Protein AF-A0A1Y1XKF4-F1 (afdb_monomer)

Structure (mmCIF, N/CA/C/O backbone):
data_AF-A0A1Y1XKF4-F1
#
_entry.id   AF-A0A1Y1XKF4-F1
#
loop_
_atom_site.group_PDB
_atom_site.id
_atom_site.type_symbol
_atom_site.label_atom_id
_atom_site.label_alt_id
_atom_site.label_comp_id
_atom_site.label_asym_id
_atom_site.label_entity_id
_atom_site.label_seq_id
_atom_site.pdbx_PDB_ins_code
_atom_site.Cartn_x
_atom_site.Cartn_y
_atom_site.Cartn_z
_atom_site.occupancy
_atom_site.B_iso_or_equiv
_atom_site.auth_seq_id
_atom_site.auth_comp_id
_atom_site.auth_asym_id
_atom_site.auth_atom_id
_atom_site.pdbx_PDB_model_num
ATOM 1 N N . MET A 1 1 ? 59.433 3.916 -11.841 1.00 37.12 1 MET A N 1
ATOM 2 C CA . MET A 1 1 ? 58.791 4.019 -10.511 1.00 37.12 1 MET A CA 1
ATOM 3 C C . MET A 1 1 ? 57.292 4.082 -10.737 1.00 37.12 1 MET A C 1
ATOM 5 O O . MET A 1 1 ? 56.865 4.696 -11.704 1.00 37.12 1 MET A O 1
ATOM 9 N N . SER A 1 2 ? 56.572 3.288 -9.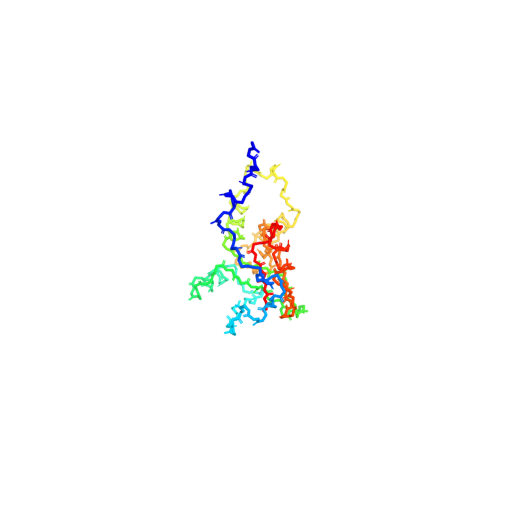957 1.00 41.19 2 SER A N 1
ATOM 10 C CA . SER A 1 2 ? 55.291 2.629 -10.237 1.00 41.19 2 SER A CA 1
ATOM 11 C C . SER A 1 2 ? 54.099 3.552 -10.503 1.00 41.19 2 SER A C 1
ATOM 13 O O . SER A 1 2 ? 53.809 4.430 -9.694 1.00 41.19 2 SER A O 1
ATOM 15 N N . GLN A 1 3 ? 53.357 3.264 -11.581 1.00 41.44 3 GLN A N 1
ATOM 16 C CA . GLN A 1 3 ? 51.926 3.566 -11.663 1.00 41.44 3 GLN A CA 1
ATOM 17 C C . GLN A 1 3 ? 51.216 2.702 -10.619 1.00 41.44 3 GLN A C 1
ATOM 19 O O . GLN A 1 3 ? 51.325 1.478 -10.647 1.00 41.44 3 GLN A O 1
ATOM 24 N N . THR A 1 4 ? 50.559 3.344 -9.661 1.00 43.12 4 THR A N 1
ATOM 25 C CA . THR A 1 4 ? 49.783 2.659 -8.630 1.00 43.12 4 THR A CA 1
ATOM 26 C C . THR A 1 4 ? 48.463 2.210 -9.241 1.00 43.12 4 THR A C 1
ATOM 28 O O . THR A 1 4 ? 47.635 3.030 -9.637 1.00 43.12 4 THR A O 1
ATOM 31 N N . ASP A 1 5 ? 48.314 0.897 -9.341 1.00 47.91 5 ASP A N 1
ATOM 32 C CA . ASP A 1 5 ? 47.156 0.188 -9.862 1.00 47.91 5 ASP A CA 1
ATOM 33 C C . ASP A 1 5 ? 45.953 0.394 -8.920 1.00 47.91 5 ASP A C 1
ATOM 35 O O . ASP A 1 5 ? 45.806 -0.270 -7.894 1.00 47.91 5 ASP A O 1
ATOM 39 N N . TYR A 1 6 ? 45.110 1.384 -9.226 1.00 47.12 6 TYR A N 1
ATOM 40 C CA . TYR A 1 6 ? 43.896 1.702 -8.457 1.00 47.12 6 TYR A CA 1
ATOM 41 C C . TYR A 1 6 ? 42.735 0.722 -8.720 1.00 47.12 6 TYR A C 1
ATOM 43 O O . TYR A 1 6 ? 41.648 0.885 -8.165 1.00 47.12 6 TYR A O 1
ATOM 51 N N . SER A 1 7 ? 42.945 -0.297 -9.557 1.00 49.56 7 SER A N 1
ATOM 52 C CA . SER A 1 7 ? 41.908 -1.227 -10.016 1.00 49.56 7 SER A CA 1
ATOM 53 C C . SER A 1 7 ? 41.543 -2.315 -8.992 1.00 49.56 7 SER A C 1
ATOM 55 O O . SER A 1 7 ? 40.453 -2.879 -9.049 1.00 49.56 7 SER A O 1
ATOM 57 N N . ALA A 1 8 ? 42.401 -2.579 -8.003 1.00 47.28 8 ALA A N 1
ATOM 58 C CA . ALA A 1 8 ? 42.308 -3.797 -7.195 1.00 47.28 8 ALA A CA 1
ATOM 59 C C . ALA A 1 8 ? 41.293 -3.769 -6.030 1.00 47.28 8 ALA A C 1
ATOM 61 O O . ALA A 1 8 ? 41.040 -4.810 -5.429 1.00 47.28 8 ALA A O 1
ATOM 62 N N . HIS A 1 9 ? 40.693 -2.622 -5.677 1.00 44.47 9 HIS A N 1
ATOM 63 C CA . HIS A 1 9 ? 39.907 -2.514 -4.430 1.00 44.47 9 HIS A CA 1
ATOM 64 C C . HIS A 1 9 ? 38.373 -2.548 -4.600 1.00 44.47 9 HIS A C 1
ATOM 66 O O . HIS A 1 9 ? 37.641 -2.377 -3.623 1.00 44.47 9 HIS A O 1
ATOM 72 N N . ARG A 1 10 ? 37.861 -2.781 -5.817 1.00 51.38 10 ARG A N 1
ATOM 73 C CA . ARG A 1 10 ? 36.411 -2.866 -6.106 1.00 51.38 10 ARG A CA 1
ATOM 74 C C . ARG A 1 10 ? 36.001 -4.142 -6.850 1.00 51.38 10 ARG A C 1
ATOM 76 O O . ARG A 1 10 ? 34.998 -4.141 -7.553 1.00 51.38 10 ARG A O 1
ATOM 83 N N . ALA A 1 11 ? 36.722 -5.243 -6.648 1.00 47.09 11 ALA A N 1
ATOM 84 C CA . ALA A 1 11 ? 36.493 -6.539 -7.306 1.00 47.09 11 ALA A CA 1
ATOM 85 C C . ALA A 1 11 ? 35.186 -7.278 -6.897 1.00 47.09 11 ALA A C 1
ATOM 87 O O . ALA A 1 11 ? 35.123 -8.502 -6.946 1.00 47.09 11 ALA A O 1
ATOM 88 N N . GLY A 1 12 ? 34.144 -6.555 -6.473 1.00 54.94 12 GLY A N 1
ATOM 89 C CA . GLY A 1 12 ? 32.817 -7.094 -6.141 1.00 54.94 12 GLY A CA 1
ATOM 90 C C . GLY A 1 12 ? 31.656 -6.432 -6.895 1.00 54.94 12 GLY A C 1
ATOM 91 O O . GLY A 1 12 ? 30.531 -6.912 -6.814 1.00 54.94 12 GLY A O 1
ATOM 92 N N . LEU A 1 13 ? 31.914 -5.350 -7.638 1.00 53.25 13 LEU A N 1
ATOM 93 C CA . LEU A 1 13 ? 30.962 -4.714 -8.551 1.00 53.25 13 LEU A CA 1
ATOM 94 C C . LEU A 1 13 ? 31.512 -4.961 -9.958 1.00 53.25 13 LEU A C 1
ATOM 96 O O . LEU A 1 13 ? 32.658 -4.613 -10.221 1.00 53.25 13 LEU A O 1
ATOM 100 N N . SER A 1 14 ? 30.757 -5.663 -10.803 1.00 55.75 14 SER A N 1
ATOM 101 C CA . SER A 1 14 ? 31.262 -6.306 -12.026 1.00 55.75 14 SER A CA 1
ATOM 102 C C . SER A 1 14 ? 32.159 -5.422 -12.904 1.00 55.75 14 SER A C 1
ATOM 104 O O . SER A 1 14 ? 31.845 -4.261 -13.142 1.00 55.75 14 SER A O 1
ATOM 106 N N . GLU A 1 15 ? 33.192 -6.021 -13.507 1.00 56.06 15 GLU A N 1
ATOM 107 C CA . GLU A 1 15 ? 34.013 -5.412 -14.576 1.00 56.06 15 GLU A CA 1
ATOM 108 C C . GLU A 1 15 ? 33.225 -5.178 -15.881 1.00 56.06 15 GLU A C 1
ATOM 110 O O . GLU A 1 15 ? 33.680 -4.487 -16.791 1.00 56.06 15 GLU A O 1
ATOM 115 N N . VAL A 1 16 ? 32.023 -5.755 -15.979 1.00 57.84 16 VAL A N 1
ATOM 116 C CA . VAL A 1 16 ? 31.131 -5.626 -17.129 1.00 57.84 16 VAL A CA 1
ATOM 117 C C . VAL A 1 16 ? 30.295 -4.359 -16.976 1.00 57.84 16 VAL A C 1
ATOM 119 O O . VAL A 1 16 ? 29.455 -4.259 -16.081 1.00 57.84 16 VAL A O 1
ATOM 122 N N . GLN A 1 17 ? 30.497 -3.401 -17.880 1.00 57.97 17 GLN A N 1
ATOM 123 C CA . GLN A 1 17 ? 29.674 -2.200 -18.018 1.00 57.97 17 GLN A CA 1
ATOM 124 C C . GLN A 1 17 ? 28.313 -2.569 -18.637 1.00 57.97 17 GLN A C 1
ATOM 126 O O . GLN A 1 17 ? 28.031 -2.257 -19.788 1.00 57.97 17 GLN A O 1
ATOM 131 N N . ASN A 1 18 ? 27.479 -3.294 -17.892 1.00 61.47 18 ASN A N 1
ATOM 132 C CA . ASN A 1 18 ? 26.078 -3.483 -18.254 1.00 61.47 18 ASN A CA 1
ATOM 133 C C . ASN A 1 18 ? 25.279 -2.273 -17.771 1.00 61.47 18 ASN A C 1
ATOM 135 O O . ASN A 1 18 ? 25.4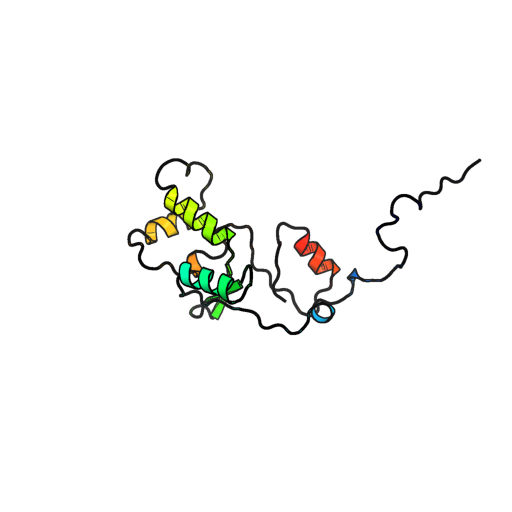04 -1.870 -16.616 1.00 61.47 18 ASN A O 1
ATOM 139 N N . ASP A 1 19 ? 24.432 -1.720 -18.637 1.00 76.44 19 ASP A N 1
ATOM 140 C CA . ASP A 1 19 ? 23.534 -0.606 -18.313 1.00 76.44 19 ASP A CA 1
ATOM 141 C C . ASP A 1 19 ? 22.306 -1.099 -17.525 1.00 76.44 19 ASP A C 1
ATOM 143 O O . ASP A 1 19 ? 21.151 -0.969 -17.929 1.00 76.44 19 ASP A O 1
ATOM 147 N N . TRP A 1 20 ? 22.571 -1.766 -16.399 1.00 83.75 20 TRP A N 1
ATOM 148 C CA . TRP A 1 20 ? 21.552 -2.364 -15.537 1.00 83.75 20 TRP A CA 1
ATOM 149 C C . TRP A 1 20 ? 20.568 -1.317 -15.005 1.00 83.75 20 TRP A C 1
ATOM 151 O O . TRP A 1 20 ? 19.407 -1.635 -14.766 1.00 83.75 20 TRP A O 1
ATOM 161 N N . GLY A 1 21 ? 21.008 -0.061 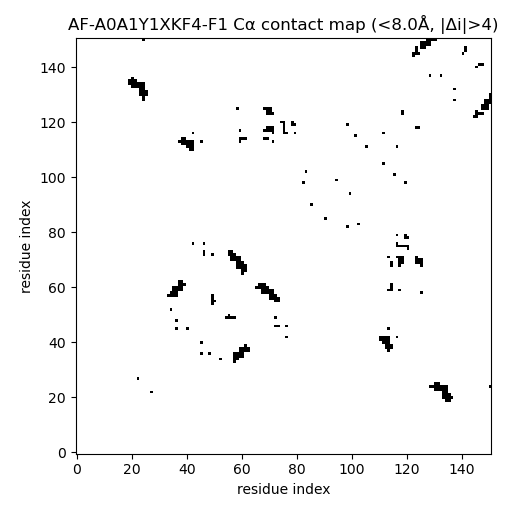-14.867 1.00 84.81 21 GLY A N 1
ATOM 162 C CA . GLY A 1 21 ? 20.177 1.044 -14.400 1.00 84.81 21 GLY A CA 1
ATOM 163 C C . GLY A 1 21 ? 18.994 1.349 -15.321 1.00 84.81 21 GLY A C 1
ATOM 164 O O . GLY A 1 21 ? 17.972 1.831 -14.837 1.00 84.81 21 GLY A O 1
ATOM 165 N N . MET A 1 22 ? 19.099 1.026 -16.615 1.00 87.56 22 MET A N 1
ATOM 166 C CA . MET A 1 22 ? 18.058 1.269 -17.622 1.00 87.56 22 MET A CA 1
ATOM 167 C C . MET A 1 22 ? 17.061 0.114 -17.785 1.00 87.56 22 MET A C 1
ATOM 169 O O . MET A 1 22 ? 16.077 0.263 -18.515 1.00 87.56 22 MET A O 1
ATOM 173 N N . ILE A 1 23 ? 17.276 -1.017 -17.106 1.00 90.81 23 ILE A N 1
ATOM 174 C CA . ILE A 1 23 ? 16.313 -2.126 -17.083 1.00 90.81 23 ILE A CA 1
ATOM 175 C C . ILE A 1 23 ? 14.991 -1.615 -16.499 1.00 90.81 23 ILE A C 1
ATOM 177 O O . ILE A 1 23 ? 14.993 -0.926 -15.479 1.00 90.81 23 ILE A O 1
ATOM 181 N N . LYS A 1 24 ? 13.859 -1.926 -17.140 1.00 91.19 24 LYS A N 1
ATOM 182 C CA . LYS A 1 24 ? 12.541 -1.472 -16.677 1.00 91.19 24 LYS A CA 1
ATOM 183 C C . LYS A 1 24 ? 11.965 -2.421 -15.633 1.00 91.19 24 LYS A C 1
ATOM 185 O O . LYS A 1 24 ? 12.240 -3.618 -15.660 1.00 91.19 24 LYS A O 1
ATOM 190 N N . ALA A 1 25 ? 11.097 -1.904 -14.767 1.00 88.56 25 ALA A N 1
ATOM 191 C CA . ALA A 1 25 ? 10.403 -2.678 -13.738 1.00 88.56 25 ALA A CA 1
ATOM 192 C C . ALA A 1 25 ? 9.756 -3.964 -14.284 1.00 88.56 25 ALA A C 1
ATOM 194 O O . ALA A 1 25 ? 9.956 -5.050 -13.741 1.00 88.56 25 ALA A O 1
ATOM 195 N N . LYS A 1 26 ? 9.047 -3.858 -15.414 1.00 89.56 26 LYS A N 1
ATOM 196 C CA . LYS A 1 26 ? 8.385 -4.998 -16.066 1.00 89.56 26 LYS A CA 1
ATOM 197 C C . LYS A 1 26 ? 9.322 -6.108 -16.530 1.00 89.56 26 LYS A C 1
ATOM 199 O O . LYS A 1 26 ? 8.886 -7.242 -16.676 1.00 89.56 26 LYS A O 1
ATOM 204 N N . ASP A 1 27 ? 10.590 -5.788 -16.775 1.00 89.62 27 ASP A N 1
ATOM 205 C CA . ASP A 1 27 ? 11.581 -6.762 -17.233 1.00 89.62 27 ASP A CA 1
ATOM 206 C C . ASP A 1 27 ? 12.168 -7.557 -16.048 1.00 89.62 27 ASP A C 1
ATOM 2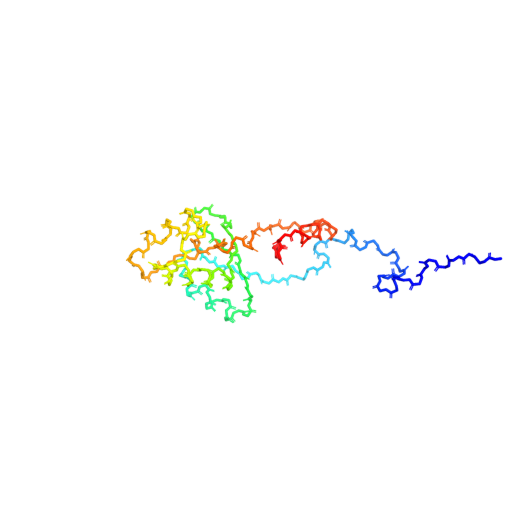08 O O . ASP A 1 27 ? 12.786 -8.604 -16.240 1.00 89.62 27 ASP A O 1
ATOM 212 N N . LEU A 1 28 ? 11.963 -7.075 -14.814 1.00 85.75 28 LEU A N 1
ATOM 213 C CA . LEU A 1 28 ? 12.435 -7.693 -13.570 1.00 85.75 28 LEU A CA 1
ATOM 214 C C . LEU A 1 28 ? 11.356 -8.523 -12.869 1.00 85.75 28 LEU A C 1
ATOM 216 O O . LEU A 1 28 ? 11.674 -9.411 -12.076 1.00 85.75 28 LEU A O 1
ATOM 220 N N . ILE A 1 29 ? 10.087 -8.224 -13.138 1.00 83.12 29 ILE A N 1
ATOM 221 C CA . ILE A 1 29 ? 8.951 -8.745 -12.383 1.00 83.12 29 ILE A CA 1
ATOM 222 C C . ILE A 1 29 ? 8.178 -9.724 -13.251 1.00 83.12 29 ILE A C 1
ATOM 224 O O . ILE A 1 29 ? 7.815 -9.443 -14.390 1.00 83.12 29 ILE A O 1
ATOM 228 N N . LYS A 1 30 ? 7.920 -10.907 -12.698 1.00 79.88 30 LYS A N 1
ATOM 229 C CA . LYS A 1 30 ? 7.017 -11.876 -13.318 1.00 79.88 30 LYS A CA 1
ATOM 230 C C . LYS A 1 30 ? 5.588 -11.526 -12.932 1.00 79.88 30 LYS A C 1
ATOM 232 O O . LYS A 1 30 ? 5.355 -11.043 -11.830 1.00 79.88 30 LYS A O 1
ATOM 237 N N . VAL A 1 31 ? 4.636 -11.830 -13.813 1.00 77.62 31 VAL A N 1
ATOM 238 C CA . VAL A 1 31 ? 3.210 -11.725 -13.485 1.00 77.62 31 VAL A CA 1
ATOM 239 C C . VAL A 1 31 ? 2.947 -12.532 -12.213 1.00 77.62 31 VAL A C 1
ATOM 241 O O . VAL A 1 31 ? 3.152 -13.746 -12.191 1.00 77.62 31 VAL A O 1
ATOM 244 N N . GLN A 1 32 ? 2.537 -11.835 -11.159 1.00 80.75 32 GLN A N 1
ATOM 245 C CA . GLN A 1 32 ? 2.236 -12.394 -9.850 1.00 80.75 32 GLN A CA 1
ATOM 246 C C . GLN A 1 32 ? 0.873 -11.888 -9.395 1.00 80.75 32 GLN A C 1
ATOM 248 O O . GLN A 1 32 ? 0.494 -10.752 -9.678 1.00 80.75 32 GLN A O 1
ATOM 253 N N . GLU A 1 33 ? 0.131 -12.740 -8.699 1.00 84.19 33 GLU A N 1
ATOM 254 C CA . GLU A 1 33 ? -1.113 -12.328 -8.064 1.00 84.19 33 GLU A CA 1
ATOM 255 C C . GLU A 1 33 ? -0.781 -11.480 -6.833 1.00 84.19 33 GLU A C 1
ATOM 257 O O . GLU A 1 33 ? -0.007 -11.891 -5.966 1.00 84.19 33 GLU A O 1
ATOM 262 N N . VAL A 1 34 ? -1.327 -10.266 -6.782 1.00 87.94 34 VAL A N 1
ATOM 263 C CA . VAL A 1 34 ? -1.159 -9.368 -5.639 1.00 87.94 34 VAL A CA 1
ATOM 264 C C . VAL A 1 34 ? -2.304 -9.618 -4.670 1.00 87.94 34 VAL A C 1
ATOM 266 O O . VAL A 1 34 ? -3.468 -9.412 -5.010 1.00 87.94 34 VAL A O 1
ATOM 269 N N . ILE A 1 35 ? -1.969 -10.038 -3.452 1.00 93.38 35 ILE A N 1
ATOM 270 C CA . ILE A 1 35 ? -2.938 -10.155 -2.363 1.00 93.38 35 ILE A CA 1
ATOM 271 C C . ILE A 1 35 ? -3.331 -8.746 -1.923 1.00 93.38 35 ILE A C 1
ATOM 273 O O . ILE A 1 35 ? -2.489 -7.996 -1.437 1.00 93.38 35 ILE A O 1
ATOM 277 N N . VAL A 1 36 ? -4.601 -8.391 -2.099 1.00 94.38 36 VAL A N 1
ATOM 278 C CA . VAL A 1 36 ? -5.172 -7.105 -1.681 1.00 94.38 36 VAL A CA 1
ATOM 279 C C . VAL A 1 36 ? -6.141 -7.352 -0.534 1.00 94.38 36 VAL A C 1
ATOM 281 O O . VAL A 1 36 ? -6.982 -8.248 -0.614 1.00 94.38 36 VAL A O 1
ATOM 284 N N . ILE A 1 37 ? -6.040 -6.548 0.522 1.00 95.25 37 ILE A N 1
ATOM 285 C CA . ILE A 1 37 ? -6.921 -6.638 1.687 1.00 95.25 37 ILE A CA 1
ATOM 286 C C . ILE A 1 37 ? -7.951 -5.508 1.616 1.00 95.25 37 ILE A C 1
ATOM 288 O O . ILE A 1 37 ? -7.618 -4.354 1.349 1.00 95.25 37 ILE A O 1
ATOM 292 N N . ASP A 1 38 ? -9.218 -5.845 1.842 1.00 95.06 38 ASP A N 1
ATOM 293 C CA . ASP A 1 38 ? -10.308 -4.872 1.915 1.00 95.06 38 ASP A CA 1
ATOM 294 C C . ASP A 1 38 ? -10.201 -4.041 3.205 1.00 95.06 38 ASP A C 1
ATOM 296 O O . ASP A 1 38 ? -10.020 -4.594 4.287 1.00 95.06 38 ASP A O 1
ATOM 300 N N . GLY A 1 39 ? -10.300 -2.716 3.094 1.00 92.56 39 GLY A N 1
ATOM 301 C CA . GLY A 1 39 ? -10.116 -1.789 4.211 1.00 92.56 39 GLY A CA 1
ATOM 302 C C . GLY A 1 39 ? -11.081 -1.962 5.388 1.00 92.56 39 GLY A C 1
ATOM 303 O O . GLY A 1 39 ? -10.733 -1.575 6.506 1.00 92.56 39 GLY A O 1
ATOM 304 N N . GLU A 1 40 ? -12.247 -2.571 5.166 1.00 92.00 40 GLU A N 1
ATOM 305 C CA . GLU A 1 40 ? -13.276 -2.790 6.189 1.00 92.00 40 GLU A CA 1
ATOM 306 C C . GLU A 1 40 ? -13.063 -4.067 7.011 1.00 92.00 40 GLU A C 1
ATOM 308 O O . GLU A 1 40 ? -13.731 -4.262 8.033 1.00 92.00 40 GLU A O 1
ATOM 313 N N . VAL A 1 41 ? -12.155 -4.963 6.602 1.00 93.25 41 VAL A N 1
ATOM 314 C CA . VAL A 1 41 ? -11.892 -6.182 7.384 1.00 93.25 41 VAL A CA 1
ATOM 315 C C . VAL A 1 41 ? -11.206 -5.838 8.697 1.00 93.25 41 VAL A C 1
ATOM 317 O O . VAL A 1 41 ? -10.536 -4.814 8.824 1.00 93.25 41 VAL A O 1
ATOM 320 N N . THR A 1 42 ? -11.350 -6.713 9.691 1.00 91.06 42 THR A N 1
ATOM 321 C CA . THR A 1 42 ? -10.710 -6.475 10.984 1.00 91.06 42 THR A CA 1
ATOM 322 C C . THR A 1 42 ? -9.197 -6.652 10.899 1.00 91.06 42 THR A C 1
ATOM 324 O O . THR A 1 42 ? -8.698 -7.419 10.071 1.00 91.06 42 THR A O 1
ATOM 327 N N . LEU A 1 43 ? -8.470 -6.000 11.807 1.00 88.75 43 LEU A N 1
ATOM 328 C CA . LEU A 1 43 ? -7.024 -6.172 11.959 1.00 88.75 43 LEU A CA 1
ATOM 329 C C . LEU A 1 43 ? -6.614 -7.655 12.042 1.00 88.75 43 LEU A C 1
ATOM 331 O O . LEU A 1 43 ? -5.680 -8.083 11.370 1.00 88.75 43 LEU A O 1
ATOM 335 N N . GLU A 1 44 ? -7.328 -8.460 12.829 1.00 89.56 44 GLU A N 1
ATOM 336 C CA . GLU A 1 44 ? -7.052 -9.891 13.001 1.00 89.56 44 GLU A CA 1
ATOM 337 C C . GLU A 1 44 ? -7.254 -10.661 11.696 1.00 89.56 44 GLU A C 1
ATOM 339 O O . GLU A 1 44 ? -6.451 -11.527 11.355 1.00 89.56 44 GLU A O 1
ATOM 344 N N . THR A 1 45 ? -8.298 -10.312 10.940 1.00 93.12 45 THR A N 1
ATOM 345 C CA . THR A 1 45 ? -8.582 -10.911 9.630 1.00 93.12 45 THR A CA 1
ATOM 346 C C . THR A 1 45 ? -7.481 -10.562 8.628 1.00 93.12 45 THR A C 1
ATOM 348 O O . THR A 1 45 ? -7.039 -11.421 7.861 1.00 93.12 45 THR A O 1
ATOM 351 N N . ALA A 1 46 ? -6.981 -9.324 8.660 1.00 93.50 46 ALA A N 1
ATOM 352 C CA . ALA A 1 46 ? -5.869 -8.898 7.819 1.00 93.50 46 ALA A CA 1
ATOM 353 C C . ALA A 1 46 ? -4.575 -9.655 8.160 1.00 93.50 46 ALA A C 1
ATOM 355 O O . ALA A 1 46 ? -3.907 -10.162 7.262 1.00 93.50 46 ALA A O 1
ATOM 356 N N . VAL A 1 47 ? -4.254 -9.817 9.449 1.00 93.12 47 VAL A N 1
ATOM 357 C CA . VAL A 1 47 ? -3.100 -10.615 9.901 1.00 93.12 47 VAL A CA 1
ATOM 358 C C . VAL A 1 47 ? -3.236 -12.078 9.478 1.00 93.12 47 VAL A C 1
ATOM 360 O O . VAL A 1 47 ? -2.281 -12.653 8.961 1.00 93.12 47 VAL A O 1
ATOM 363 N N . GLN A 1 48 ? -4.419 -12.672 9.647 1.00 94.88 48 GLN A N 1
ATOM 364 C CA . GLN A 1 48 ? -4.683 -14.043 9.216 1.00 94.88 48 GLN A CA 1
ATOM 365 C C . GLN A 1 48 ? -4.465 -14.201 7.706 1.00 94.88 48 GLN A C 1
ATOM 367 O O . GLN A 1 48 ? -3.823 -15.157 7.279 1.00 94.88 48 GLN A O 1
ATOM 372 N N . THR A 1 49 ? -4.900 -13.218 6.911 1.00 95.75 49 THR A N 1
ATOM 373 C CA . THR A 1 49 ? -4.664 -13.191 5.459 1.00 95.75 49 THR A CA 1
ATOM 374 C C . THR A 1 49 ? -3.168 -13.209 5.132 1.00 95.75 49 THR A C 1
ATOM 376 O O . THR A 1 49 ? -2.746 -13.976 4.267 1.00 95.75 49 THR A O 1
ATOM 379 N N . LEU A 1 50 ? -2.343 -12.419 5.834 1.00 94.69 50 LEU A N 1
ATOM 380 C CA . LEU A 1 50 ? -0.883 -12.421 5.643 1.00 94.69 50 LEU A CA 1
ATOM 381 C C . LEU A 1 50 ? -0.266 -13.798 5.948 1.00 94.69 50 LEU A C 1
ATOM 383 O O . LEU A 1 50 ? 0.576 -14.284 5.193 1.00 94.69 50 LEU A O 1
ATOM 387 N N . ILE A 1 51 ? -0.712 -14.449 7.027 1.00 95.06 51 ILE A N 1
ATOM 388 C CA . ILE A 1 51 ? -0.228 -15.774 7.442 1.00 95.06 51 ILE A CA 1
ATOM 389 C C . ILE A 1 51 ? -0.610 -16.847 6.415 1.00 95.06 51 ILE A C 1
ATOM 391 O O . ILE A 1 51 ? 0.248 -17.617 5.986 1.00 95.06 51 ILE A O 1
ATOM 395 N N . GLU A 1 52 ? -1.880 -16.898 6.012 1.00 96.25 52 GLU A N 1
ATOM 396 C CA . GLU A 1 52 ? -2.413 -17.924 5.105 1.00 96.25 52 GLU A CA 1
ATOM 397 C C . GLU A 1 52 ? -1.835 -17.821 3.694 1.00 96.25 52 GLU A C 1
ATOM 399 O O . GLU A 1 52 ? -1.572 -18.836 3.052 1.00 96.25 52 GLU A O 1
ATOM 404 N N . THR A 1 53 ? -1.612 -16.596 3.219 1.00 93.50 53 THR A N 1
ATOM 405 C CA . THR A 1 53 ? -1.039 -16.344 1.889 1.00 93.50 53 THR A CA 1
ATOM 406 C C . THR A 1 53 ? 0.491 -16.367 1.884 1.00 93.50 53 THR A C 1
ATOM 408 O O . THR A 1 53 ? 1.103 -16.363 0.817 1.00 93.50 53 THR A O 1
ATOM 411 N N . GLY A 1 54 ? 1.127 -16.406 3.060 1.00 92.62 54 GLY A N 1
ATOM 412 C CA . GLY A 1 54 ? 2.582 -16.421 3.205 1.00 92.62 54 GLY A CA 1
ATOM 413 C C . GLY A 1 54 ? 3.267 -15.106 2.818 1.00 92.62 54 GLY A C 1
ATOM 414 O O . GLY A 1 54 ? 4.485 -15.091 2.622 1.00 92.62 54 GLY A O 1
ATOM 415 N N . VAL A 1 55 ? 2.517 -14.005 2.699 1.00 91.56 55 VAL A N 1
ATOM 416 C CA . VAL A 1 55 ? 3.067 -12.681 2.382 1.00 91.56 55 VAL A CA 1
ATOM 417 C C . VAL A 1 55 ? 3.329 -11.889 3.661 1.00 91.56 55 VAL A C 1
ATOM 419 O O . VAL A 1 55 ? 2.631 -12.009 4.662 1.00 91.56 55 VAL A O 1
ATOM 422 N N . SER A 1 56 ? 4.359 -11.047 3.647 1.00 90.25 56 SER A N 1
ATOM 423 C CA . SER A 1 56 ? 4.729 -10.243 4.820 1.00 90.25 56 SER A CA 1
ATOM 424 C C . SER A 1 56 ? 4.029 -8.885 4.893 1.00 90.25 56 SER A C 1
ATOM 426 O O . SER A 1 56 ? 4.193 -8.182 5.882 1.00 90.25 56 SER A O 1
ATOM 428 N N . SER A 1 57 ? 3.350 -8.478 3.821 1.00 90.56 57 SER A N 1
ATOM 429 C CA . SER A 1 57 ? 2.686 -7.181 3.688 1.00 90.56 57 SER A CA 1
ATOM 430 C C . SER A 1 57 ? 1.680 -7.225 2.543 1.00 90.56 57 SER A C 1
ATOM 432 O O . SER A 1 57 ? 1.964 -7.876 1.535 1.00 90.56 57 SER A O 1
ATOM 434 N N . ALA A 1 58 ? 0.591 -6.470 2.641 1.00 91.81 58 ALA A N 1
ATOM 435 C CA . ALA A 1 58 ? -0.388 -6.341 1.566 1.00 91.81 58 ALA A CA 1
ATOM 436 C C . ALA A 1 58 ? -0.933 -4.905 1.469 1.00 91.81 58 ALA A C 1
ATOM 438 O O . ALA A 1 58 ? -1.051 -4.232 2.497 1.00 91.81 58 ALA A O 1
ATOM 439 N N . PRO A 1 59 ? -1.262 -4.418 0.260 1.00 91.94 59 PRO A N 1
ATOM 440 C CA . PRO A 1 59 ? -1.985 -3.167 0.094 1.00 91.94 59 PRO A CA 1
ATOM 441 C C . PRO A 1 59 ? -3.407 -3.254 0.646 1.00 91.94 59 PRO A C 1
ATOM 443 O O . PRO A 1 59 ? -4.096 -4.266 0.478 1.00 91.94 59 PRO A O 1
ATOM 446 N N . ILE A 1 60 ? -3.853 -2.151 1.242 1.00 91.69 60 ILE A N 1
ATOM 447 C CA . ILE A 1 60 ? -5.224 -1.967 1.706 1.00 91.69 60 ILE A CA 1
ATOM 448 C C . ILE A 1 60 ? -6.007 -1.177 0.661 1.00 91.69 60 ILE A C 1
ATOM 450 O O . ILE A 1 60 ? -5.619 -0.064 0.297 1.00 91.69 60 ILE A O 1
ATOM 454 N N . TYR A 1 61 ? -7.113 -1.748 0.191 1.00 93.06 61 TYR A N 1
ATOM 455 C CA . TYR A 1 61 ? -8.026 -1.111 -0.753 1.00 93.06 61 TYR A CA 1
ATOM 456 C C . TYR A 1 61 ? -9.308 -0.678 -0.044 1.00 93.06 61 TYR A C 1
ATOM 458 O O . TYR A 1 61 ? -10.033 -1.512 0.501 1.00 93.06 61 TYR A O 1
ATOM 466 N N . ASP A 1 62 ? -9.599 0.620 -0.070 1.00 91.44 62 ASP A N 1
ATOM 467 C CA . ASP A 1 62 ? -10.851 1.166 0.442 1.00 91.44 62 ASP A CA 1
ATOM 468 C C . ASP A 1 62 ? -11.877 1.242 -0.698 1.00 91.44 62 ASP A C 1
ATOM 470 O O . ASP A 1 62 ? -11.700 1.952 -1.692 1.00 91.44 62 ASP A O 1
ATOM 474 N N . ARG A 1 63 ? -12.963 0.476 -0.561 1.00 91.75 63 ARG A N 1
ATOM 475 C CA . ARG A 1 63 ? -14.049 0.425 -1.549 1.00 91.75 63 ARG A CA 1
ATOM 476 C C . ARG A 1 63 ? -14.923 1.675 -1.537 1.00 91.75 63 ARG A C 1
ATOM 478 O O . ARG A 1 63 ? -15.555 1.953 -2.553 1.00 91.75 63 ARG A O 1
ATOM 485 N N . GLU A 1 64 ? -14.979 2.405 -0.425 1.00 89.44 64 GLU A N 1
ATOM 486 C CA . GLU A 1 64 ? -15.768 3.633 -0.313 1.00 89.44 64 GLU A CA 1
ATOM 487 C C . GLU A 1 64 ? -15.126 4.759 -1.128 1.00 89.44 64 GLU A C 1
ATOM 489 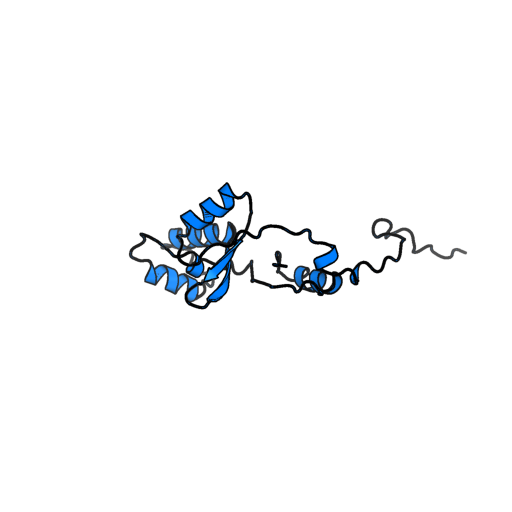O O . GLU A 1 64 ? -15.819 5.487 -1.840 1.00 89.44 64 GLU A O 1
ATOM 494 N N . THR A 1 65 ? -13.797 4.875 -1.065 1.00 88.81 65 THR A N 1
ATOM 495 C CA . THR A 1 65 ? -13.028 5.862 -1.841 1.00 88.81 65 THR A CA 1
ATOM 496 C C . THR A 1 65 ? -12.620 5.348 -3.221 1.00 88.81 65 THR A C 1
ATOM 498 O O . THR A 1 65 ? -12.295 6.143 -4.104 1.00 88.81 65 THR A O 1
ATOM 501 N N . GLY A 1 66 ? -12.627 4.028 -3.420 1.00 91.06 66 GLY A N 1
ATOM 502 C CA . GLY A 1 66 ? -12.169 3.375 -4.644 1.00 91.06 66 GLY A CA 1
ATOM 503 C C . GLY A 1 66 ? -10.649 3.424 -4.828 1.00 91.06 66 GLY A C 1
ATOM 504 O O . GLY A 1 66 ? -10.174 3.339 -5.963 1.00 91.06 66 GLY A O 1
ATOM 505 N N . SER A 1 67 ? -9.882 3.583 -3.745 1.00 88.88 67 SER A N 1
ATOM 506 C CA . SER A 1 67 ? -8.435 3.816 -3.788 1.00 88.88 67 SER A CA 1
ATOM 507 C C . SER A 1 67 ? -7.655 2.941 -2.809 1.00 88.88 67 SER A C 1
ATOM 509 O O . SER A 1 67 ? -8.175 2.483 -1.794 1.00 88.88 67 SER A O 1
ATOM 511 N N . PHE A 1 68 ? -6.362 2.757 -3.081 1.00 88.12 68 PHE A N 1
ATOM 512 C CA . PHE A 1 68 ? -5.436 2.218 -2.088 1.00 88.12 68 PHE A CA 1
ATOM 513 C C . PHE A 1 68 ? -5.147 3.277 -1.025 1.00 88.12 68 PHE A C 1
ATOM 515 O O . PHE A 1 68 ? -4.847 4.422 -1.366 1.00 88.12 68 PHE A O 1
ATOM 522 N N . VAL A 1 69 ? -5.266 2.900 0.246 1.00 85.38 69 VAL A N 1
ATOM 523 C CA . VAL A 1 69 ? -5.115 3.820 1.390 1.00 85.38 69 VAL A CA 1
ATOM 524 C C . VAL A 1 69 ? -3.813 3.611 2.158 1.00 85.38 69 VAL A C 1
ATOM 526 O O . VAL A 1 69 ? -3.451 4.445 2.977 1.00 85.38 69 VAL A O 1
ATOM 529 N N . GLY A 1 70 ? -3.085 2.532 1.871 1.00 85.25 70 GLY A N 1
ATOM 530 C CA . GLY A 1 70 ? -1.800 2.255 2.499 1.00 85.25 70 GLY A CA 1
ATOM 531 C C . GLY A 1 70 ? -1.364 0.805 2.343 1.00 85.25 70 GLY A C 1
ATOM 532 O O . GLY A 1 70 ? -1.994 0.012 1.636 1.00 85.25 70 GLY A O 1
ATOM 533 N N . MET A 1 71 ? -0.281 0.467 3.035 1.00 88.50 71 MET A N 1
ATOM 534 C CA . MET A 1 71 ? 0.184 -0.903 3.227 1.00 88.50 71 MET A CA 1
ATOM 535 C C . MET A 1 71 ? -0.120 -1.354 4.653 1.00 88.50 71 MET A C 1
ATOM 537 O O . MET A 1 71 ? -0.140 -0.544 5.577 1.00 88.50 71 MET A O 1
ATOM 541 N N . PHE A 1 72 ? -0.333 -2.654 4.820 1.00 90.06 72 PHE A N 1
ATOM 542 C CA . PHE A 1 72 ? -0.419 -3.288 6.126 1.00 90.06 72 PHE A CA 1
ATOM 543 C C . PHE A 1 72 ? 0.631 -4.391 6.246 1.00 90.06 72 PHE A C 1
ATOM 545 O O . PHE A 1 72 ? 0.733 -5.252 5.364 1.00 90.06 72 PHE A O 1
ATOM 552 N N . ASP A 1 73 ? 1.403 -4.373 7.331 1.00 90.38 73 ASP A N 1
ATOM 553 C CA . ASP A 1 73 ? 2.342 -5.434 7.690 1.00 90.38 73 ASP A CA 1
ATOM 554 C C . ASP A 1 73 ? 2.341 -5.764 9.199 1.00 90.38 73 ASP A C 1
ATOM 556 O O . ASP A 1 73 ? 1.580 -5.225 10.004 1.00 90.38 73 ASP A O 1
ATOM 560 N N . TYR A 1 74 ? 3.209 -6.693 9.609 1.00 88.62 74 TYR A N 1
ATOM 561 C CA . TYR A 1 74 ? 3.316 -7.092 11.014 1.00 88.62 74 TYR A CA 1
ATOM 562 C C . TYR A 1 74 ? 3.793 -5.968 11.948 1.00 88.62 74 TYR A C 1
ATOM 564 O O . TYR A 1 74 ? 3.493 -6.023 13.140 1.00 88.62 74 TYR A O 1
ATOM 572 N N . ARG A 1 75 ? 4.521 -4.956 11.454 1.00 85.38 75 ARG A N 1
ATOM 573 C CA . ARG A 1 75 ? 4.932 -3.807 12.275 1.00 85.38 75 ARG A CA 1
ATOM 574 C C . ARG A 1 75 ? 3.728 -2.956 12.628 1.00 85.38 75 ARG A C 1
ATOM 576 O O . ARG A 1 75 ? 3.631 -2.553 13.778 1.00 85.38 75 ARG A O 1
ATOM 583 N N . ASP A 1 76 ? 2.791 -2.759 11.706 1.00 84.50 76 ASP A N 1
ATOM 584 C CA . ASP A 1 76 ? 1.555 -2.022 11.989 1.00 84.50 76 ASP A CA 1
ATOM 585 C C . ASP A 1 76 ? 0.726 -2.714 13.082 1.00 84.50 76 ASP A C 1
ATOM 587 O O . ASP A 1 76 ? 0.251 -2.065 14.018 1.00 84.50 76 ASP A O 1
ATOM 591 N N . MET A 1 77 ? 0.642 -4.050 13.041 1.00 85.56 77 MET A N 1
ATOM 592 C CA . MET A 1 77 ? 0.018 -4.837 14.112 1.00 85.56 77 MET A CA 1
ATOM 593 C C . MET A 1 77 ? 0.751 -4.681 15.450 1.00 85.56 77 MET A C 1
ATOM 595 O O . MET A 1 77 ? 0.107 -4.472 16.479 1.00 85.56 77 MET A O 1
ATOM 599 N N . LEU A 1 78 ? 2.085 -4.753 15.456 1.00 84.06 78 LEU A N 1
ATOM 600 C CA . LEU A 1 78 ? 2.875 -4.567 16.675 1.00 84.06 78 LEU A CA 1
ATOM 601 C C . LEU A 1 78 ? 2.702 -3.157 17.248 1.00 84.06 78 LEU A C 1
ATOM 603 O O . LEU A 1 78 ? 2.488 -3.027 18.451 1.00 84.06 78 LEU A O 1
ATOM 607 N N . THR A 1 79 ? 2.734 -2.123 16.407 1.00 81.44 79 THR A N 1
ATOM 608 C CA . THR A 1 79 ? 2.485 -0.731 16.801 1.00 81.44 79 THR A CA 1
ATOM 609 C C . THR A 1 79 ? 1.103 -0.584 17.422 1.00 81.44 79 THR A C 1
ATOM 611 O O . THR A 1 79 ? 0.972 0.015 18.487 1.00 81.44 79 THR A O 1
ATOM 614 N N . TYR A 1 80 ? 0.078 -1.189 16.819 1.00 79.56 80 TYR A N 1
ATOM 615 C CA . TYR A 1 80 ? -1.267 -1.196 17.381 1.00 79.56 80 TYR A CA 1
ATOM 616 C C . TYR A 1 80 ? -1.321 -1.899 18.750 1.00 79.56 80 TYR A C 1
ATOM 618 O O . TYR A 1 80 ? -1.836 -1.333 19.715 1.00 79.56 80 TYR A O 1
ATOM 626 N N . VAL A 1 81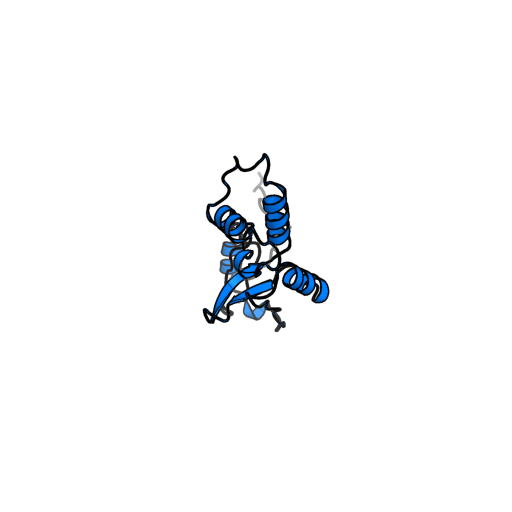 ? -0.758 -3.106 18.875 1.00 78.75 81 VAL A N 1
ATOM 627 C CA . VAL A 1 81 ? -0.756 -3.865 20.139 1.00 78.75 81 VAL A CA 1
ATOM 628 C C . VAL A 1 81 ? -0.010 -3.112 21.239 1.00 78.75 81 VAL A C 1
ATOM 630 O O . VAL A 1 81 ? -0.496 -3.047 22.370 1.00 78.75 81 VAL A O 1
ATOM 633 N N . LEU A 1 82 ? 1.152 -2.537 20.925 1.00 74.50 82 LEU A N 1
ATOM 634 C CA . LEU A 1 82 ? 1.931 -1.735 21.865 1.00 74.50 82 LEU A CA 1
ATOM 635 C C . LEU A 1 82 ? 1.165 -0.467 22.263 1.00 74.50 82 LEU A C 1
ATOM 637 O O . LEU A 1 82 ? 0.981 -0.238 23.455 1.00 74.50 82 LEU A O 1
ATOM 641 N N . GLY A 1 83 ? 0.603 0.271 21.301 1.00 69.00 83 GLY A N 1
ATOM 642 C CA . GLY A 1 83 ? -0.173 1.487 21.564 1.00 69.00 83 GLY A CA 1
ATOM 643 C C . GLY A 1 83 ? -1.447 1.248 22.383 1.00 69.00 83 GLY A C 1
ATOM 644 O O . GLY A 1 83 ? -1.794 2.047 23.252 1.00 69.00 83 GLY A O 1
ATOM 645 N N . VAL A 1 84 ? -2.134 0.120 22.178 1.00 65.94 84 VAL A N 1
ATOM 646 C CA . VAL A 1 84 ? -3.313 -0.259 22.978 1.00 65.94 84 VAL A CA 1
ATOM 647 C C . VAL A 1 84 ? -2.927 -0.726 24.380 1.00 65.94 84 VAL A C 1
ATOM 649 O O . VAL A 1 84 ? -3.637 -0.427 25.344 1.00 65.94 84 VAL A O 1
ATOM 652 N N . LYS A 1 85 ? -1.818 -1.459 24.517 1.00 53.69 85 LYS A N 1
ATOM 653 C CA . LYS A 1 85 ? -1.317 -1.951 25.808 1.00 53.69 85 LYS A CA 1
ATOM 654 C C . LYS A 1 85 ? -0.752 -0.818 26.674 1.00 53.69 85 LYS A C 1
ATOM 656 O O . LYS A 1 85 ? -0.843 -0.887 27.897 1.00 53.69 85 LYS A O 1
ATOM 661 N N . GLU A 1 86 ? -0.247 0.246 26.055 1.00 53.78 86 GLU A N 1
ATOM 662 C CA . GLU A 1 86 ? 0.340 1.428 26.696 1.00 53.78 86 GLU A CA 1
ATOM 663 C C . GLU A 1 86 ? -0.666 2.520 27.099 1.00 53.78 86 GLU A C 1
ATOM 665 O O . GLU A 1 86 ? -0.307 3.690 27.221 1.00 53.78 86 GLU A O 1
ATOM 670 N N . ARG A 1 87 ? -1.903 2.164 27.466 1.00 51.56 87 ARG A N 1
ATOM 671 C CA . ARG A 1 87 ? -2.819 3.105 28.148 1.00 51.56 87 ARG A CA 1
ATOM 672 C C . ARG A 1 87 ? -2.288 3.666 29.492 1.00 51.56 87 ARG A C 1
ATOM 674 O O . ARG A 1 87 ? -3.066 4.314 30.187 1.00 51.56 87 ARG A O 1
ATOM 681 N N . SER A 1 88 ? -1.038 3.416 29.921 1.00 51.22 88 SER A N 1
ATOM 682 C CA . SER A 1 88 ? -0.613 3.728 31.297 1.00 51.22 88 SER A CA 1
ATOM 683 C C . SER A 1 88 ? 0.765 4.353 31.569 1.00 51.22 88 SER A C 1
ATOM 685 O O . SER A 1 88 ? 0.946 4.725 32.727 1.00 51.22 88 SER A O 1
ATOM 687 N N . SER A 1 89 ? 1.728 4.516 30.644 1.00 42.66 89 SER A N 1
ATOM 688 C CA . SER A 1 89 ? 3.001 5.171 31.061 1.00 42.66 89 SER A CA 1
ATOM 689 C C . SER A 1 89 ? 3.997 5.668 30.000 1.00 42.66 89 SER A C 1
ATOM 691 O O . SER A 1 89 ? 4.986 6.265 30.410 1.00 42.66 89 SER A O 1
ATOM 693 N N . ILE A 1 90 ? 3.826 5.431 28.690 1.00 44.53 9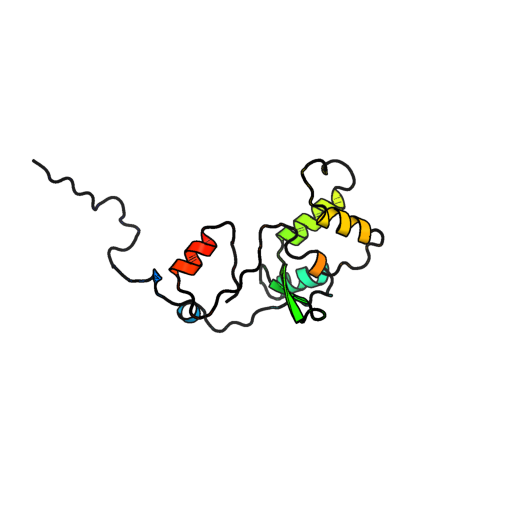0 ILE A N 1
ATOM 694 C CA . ILE A 1 90 ? 4.904 5.702 27.697 1.00 44.53 90 ILE A CA 1
ATOM 695 C C . ILE A 1 90 ? 4.511 6.729 26.611 1.00 44.53 90 ILE A C 1
ATOM 697 O O . ILE A 1 90 ? 5.362 7.204 25.865 1.00 44.53 90 ILE A O 1
ATOM 701 N N . LEU A 1 91 ? 3.260 7.202 26.595 1.00 47.88 91 LEU A N 1
ATOM 702 C CA . LEU A 1 91 ? 2.747 8.188 25.624 1.00 47.88 91 LEU A CA 1
ATOM 703 C C . LEU A 1 91 ? 3.293 9.630 25.797 1.00 47.88 91 LEU A C 1
ATOM 705 O O . LEU A 1 91 ? 2.670 10.578 25.329 1.00 47.88 91 LEU A O 1
ATOM 709 N N . ASP A 1 92 ? 4.456 9.799 26.431 1.00 46.75 92 ASP A N 1
ATOM 710 C CA . ASP A 1 92 ? 5.251 11.037 26.375 1.00 46.75 92 ASP A CA 1
ATOM 711 C C . ASP A 1 92 ? 6.197 11.064 25.155 1.00 46.75 92 ASP A C 1
ATOM 713 O O . ASP A 1 92 ? 6.841 12.078 24.887 1.00 46.75 92 ASP A O 1
ATOM 717 N N . ILE A 1 93 ? 6.277 9.974 24.380 1.00 48.31 93 ILE A N 1
ATOM 718 C CA . ILE A 1 93 ? 7.000 9.944 23.104 1.00 48.31 93 ILE A CA 1
ATOM 719 C C . ILE A 1 93 ? 5.995 10.219 21.983 1.00 48.31 93 ILE A C 1
ATOM 721 O O . ILE A 1 93 ? 5.248 9.319 21.609 1.00 48.31 93 ILE A O 1
ATOM 725 N N . GLU A 1 94 ? 5.956 11.473 21.515 1.00 52.06 94 GLU A N 1
ATOM 726 C CA . GLU A 1 94 ? 5.398 11.984 20.242 1.00 52.06 94 GLU A CA 1
ATOM 727 C C . GLU A 1 94 ? 4.409 11.062 19.500 1.00 52.06 94 GLU A C 1
ATOM 729 O O . GLU A 1 94 ? 4.571 10.743 18.324 1.00 52.06 94 GLU A O 1
ATOM 734 N N . THR A 1 95 ? 3.359 10.604 20.177 1.00 53.81 95 THR A N 1
ATOM 735 C CA . THR A 1 95 ? 2.371 9.734 19.544 1.00 53.81 95 THR A CA 1
ATOM 736 C C . THR A 1 95 ? 1.474 10.624 18.698 1.00 53.81 95 THR A C 1
ATOM 738 O O . THR A 1 95 ? 0.820 11.530 19.221 1.00 53.81 95 THR A O 1
ATOM 741 N N . SER A 1 96 ? 1.476 10.411 17.382 1.00 59.25 96 SER A N 1
ATOM 742 C CA . SER A 1 96 ? 0.714 11.222 16.435 1.00 59.25 96 SER A CA 1
ATOM 743 C C . SER A 1 96 ? -0.768 11.276 16.827 1.00 59.25 96 SER A C 1
ATOM 745 O O . SER A 1 96 ? -1.353 10.304 17.318 1.00 59.25 96 SER A O 1
ATOM 747 N N . GLN A 1 97 ? -1.390 12.443 16.623 1.00 60.50 97 GLN A N 1
ATOM 748 C CA . GLN A 1 97 ? -2.800 12.694 16.949 1.00 60.50 97 GLN A CA 1
ATOM 749 C C . GLN A 1 97 ? -3.728 11.616 16.355 1.00 60.50 97 GLN A C 1
ATOM 751 O O . GLN A 1 97 ? -4.720 11.249 16.977 1.00 60.50 97 GLN A O 1
ATOM 756 N N . GLU A 1 98 ? -3.348 11.042 15.212 1.00 61.88 98 GLU A N 1
ATOM 757 C CA . GLU A 1 98 ? -4.025 9.936 14.529 1.00 61.88 98 GLU A CA 1
ATOM 758 C C . GLU A 1 98 ? -4.143 8.671 15.389 1.00 61.88 98 GLU A C 1
ATOM 760 O O . GLU A 1 98 ? -5.241 8.136 15.534 1.00 61.88 98 GLU A O 1
ATOM 765 N N . ILE A 1 99 ? -3.052 8.229 16.028 1.00 62.34 99 ILE A N 1
ATOM 766 C CA . ILE A 1 99 ? -3.053 7.054 16.915 1.00 62.34 99 ILE A CA 1
ATOM 767 C C . ILE A 1 99 ? -3.951 7.325 18.124 1.00 62.34 99 ILE A C 1
ATOM 769 O O . ILE A 1 99 ? -4.758 6.484 18.521 1.00 62.34 99 ILE A O 1
ATOM 773 N N . THR A 1 100 ? -3.863 8.533 18.684 1.00 61.12 100 THR A N 1
ATOM 774 C CA . THR A 1 100 ? -4.693 8.947 19.822 1.00 61.12 100 THR A CA 1
ATOM 775 C C . THR A 1 100 ? -6.180 8.983 19.457 1.00 61.12 100 THR A C 1
ATOM 777 O O . THR A 1 100 ? -7.026 8.545 20.241 1.00 61.12 100 THR A O 1
ATOM 780 N N . ASP A 1 101 ? -6.520 9.473 18.268 1.00 64.56 101 ASP A N 1
ATOM 781 C CA . ASP A 1 101 ? -7.898 9.547 17.784 1.00 64.56 101 ASP A CA 1
ATOM 782 C C . ASP A 1 101 ? -8.460 8.160 17.459 1.00 64.56 101 ASP A C 1
ATOM 784 O O . ASP A 1 101 ? -9.631 7.889 17.745 1.00 64.56 101 ASP A O 1
ATOM 788 N N . LEU A 1 102 ? -7.624 7.255 16.948 1.00 65.31 102 LEU A N 1
ATOM 789 C CA . LEU A 1 102 ? -7.962 5.851 16.741 1.00 65.31 102 LEU A CA 1
ATOM 790 C C . LEU A 1 102 ? -8.248 5.168 18.083 1.00 65.31 102 LEU A C 1
ATOM 792 O O . LEU A 1 102 ? -9.317 4.584 18.254 1.00 65.31 102 LEU A O 1
ATOM 796 N N . LEU A 1 103 ? -7.380 5.335 19.085 1.00 62.28 103 LEU A N 1
ATOM 797 C CA . LEU A 1 103 ? -7.582 4.794 20.435 1.00 62.28 103 LEU A CA 1
ATOM 798 C C . LEU A 1 103 ? -8.854 5.346 21.108 1.00 62.28 103 LEU A C 1
ATOM 800 O O . LEU A 1 103 ? -9.581 4.589 21.756 1.00 62.28 103 LEU A O 1
ATOM 804 N N . LYS A 1 104 ? -9.170 6.637 20.920 1.00 62.28 104 LYS A N 1
ATOM 805 C CA . LYS A 1 104 ? -10.384 7.282 21.460 1.00 62.28 104 LYS A CA 1
ATOM 806 C C . LYS A 1 104 ? -11.668 6.786 20.790 1.00 62.28 104 LYS A C 1
ATOM 808 O O . LYS A 1 104 ? -12.628 6.464 21.497 1.00 62.28 104 LYS A O 1
ATOM 813 N N . LYS A 1 105 ? -11.681 6.663 19.455 1.00 60.84 105 LYS A N 1
ATOM 814 C CA . LYS A 1 105 ? -12.811 6.102 18.679 1.00 60.84 105 LYS A CA 1
ATOM 815 C C . LYS A 1 105 ? -13.073 4.621 18.994 1.00 60.84 105 LYS A C 1
ATOM 817 O O . LYS A 1 105 ? -14.160 4.120 18.727 1.00 60.84 105 LYS A O 1
ATOM 822 N N . THR A 1 106 ? -12.114 3.954 19.633 1.00 57.03 106 THR A N 1
ATOM 823 C CA . THR A 1 106 ? -12.069 2.499 19.859 1.00 57.03 106 THR A CA 1
ATOM 824 C C . THR A 1 106 ? -12.358 2.100 21.313 1.00 57.03 106 THR A C 1
ATOM 826 O O . THR A 1 106 ? -12.084 0.985 21.749 1.00 57.03 106 THR A O 1
ATOM 829 N N . SER A 1 107 ? -12.981 2.978 22.102 1.00 53.56 107 SER A N 1
ATOM 830 C CA . SER A 1 107 ? -13.364 2.672 23.494 1.00 53.56 107 SER A CA 1
ATOM 831 C C . SER A 1 107 ? -14.314 1.457 23.634 1.00 53.56 107 SER A C 1
ATOM 833 O O . SER A 1 107 ? -14.416 0.916 24.729 1.00 53.56 107 SER A O 1
ATOM 835 N N . ASN A 1 108 ? -14.927 0.992 22.531 1.00 52.12 108 ASN A N 1
ATOM 836 C CA . ASN A 1 108 ? -15.808 -0.187 22.436 1.00 52.12 108 ASN A CA 1
ATOM 837 C C . ASN A 1 108 ? -15.261 -1.327 21.535 1.00 52.12 108 ASN A C 1
ATOM 839 O O . ASN A 1 108 ? -16.048 -2.061 20.955 1.00 52.12 108 ASN A O 1
ATOM 843 N N . ALA A 1 109 ? -13.935 -1.429 21.385 1.00 52.28 109 ALA A N 1
ATOM 844 C CA . ALA A 1 109 ? -13.078 -2.612 21.161 1.00 52.28 109 ALA A CA 1
ATOM 845 C C . ALA A 1 109 ? -13.558 -3.908 20.446 1.00 52.28 109 ALA A C 1
ATOM 847 O O . ALA A 1 109 ? -12.879 -4.918 20.605 1.00 52.28 109 ALA A O 1
ATOM 848 N N . GLU A 1 110 ? -14.649 -3.964 19.679 1.00 57.50 110 GLU A N 1
ATOM 849 C CA . GLU A 1 110 ? -15.083 -5.260 19.132 1.00 57.50 110 GLU A CA 1
ATOM 850 C C . GLU A 1 110 ? -14.537 -5.545 17.730 1.00 57.50 110 GLU A C 1
ATOM 852 O O . GLU A 1 110 ? -14.227 -6.698 17.445 1.00 57.50 110 GLU A O 1
ATOM 857 N N . ARG A 1 111 ? -14.363 -4.533 16.861 1.00 70.31 111 ARG A N 1
ATOM 858 C CA . ARG A 1 111 ? -13.786 -4.698 15.508 1.00 70.31 111 ARG A CA 1
ATOM 859 C C . ARG A 1 111 ? -13.161 -3.402 14.999 1.00 70.31 111 ARG A C 1
ATOM 861 O O . ARG A 1 111 ? -13.868 -2.414 14.832 1.00 70.31 111 ARG A O 1
ATOM 868 N N . ILE A 1 112 ? -11.859 -3.411 14.722 1.00 79.19 112 ILE A N 1
ATOM 869 C CA . ILE A 1 112 ? -11.154 -2.262 14.136 1.00 79.19 112 ILE A CA 1
ATOM 870 C C . ILE A 1 112 ? -10.904 -2.545 12.661 1.00 79.19 112 ILE A C 1
ATOM 872 O O . ILE A 1 112 ? -10.201 -3.516 12.369 1.00 79.19 112 ILE A O 1
ATOM 876 N N . PRO A 1 113 ? -11.442 -1.716 11.750 1.00 87.50 113 PRO A N 1
ATOM 877 C CA . PRO A 1 113 ? -11.121 -1.795 10.333 1.00 87.50 113 PRO A CA 1
ATOM 878 C C . PRO A 1 113 ? -9.619 -1.623 10.096 1.00 87.50 113 PRO A C 1
ATOM 880 O O . PRO A 1 113 ? -9.002 -0.690 10.621 1.00 87.50 113 PRO A O 1
ATOM 883 N N . VAL A 1 114 ? -9.030 -2.490 9.276 1.00 88.94 114 VAL A N 1
ATOM 884 C CA . VAL A 1 114 ? -7.595 -2.465 8.970 1.00 88.94 114 VAL A CA 1
ATOM 885 C C . VAL A 1 114 ? -7.176 -1.162 8.288 1.00 88.94 114 VAL A C 1
ATOM 887 O O . VAL A 1 114 ? -6.049 -0.725 8.490 1.00 88.94 114 VAL A O 1
ATOM 890 N N . LYS A 1 115 ? -8.077 -0.472 7.571 1.00 84.75 115 LYS A N 1
ATOM 891 C CA . LYS A 1 115 ? -7.785 0.844 6.972 1.00 84.75 115 LYS A CA 1
ATOM 892 C C . LYS A 1 115 ? -7.437 1.937 7.979 1.00 84.75 115 LYS A C 1
ATOM 894 O O . LYS A 1 115 ? -6.805 2.918 7.619 1.00 84.75 115 LYS A O 1
ATOM 899 N N . LEU A 1 116 ? -7.850 1.788 9.238 1.00 80.94 116 LEU A N 1
ATOM 900 C CA . LEU A 1 116 ? -7.429 2.700 10.303 1.00 80.94 116 LEU A CA 1
ATOM 901 C C . LEU A 1 116 ? -6.038 2.334 10.826 1.00 80.9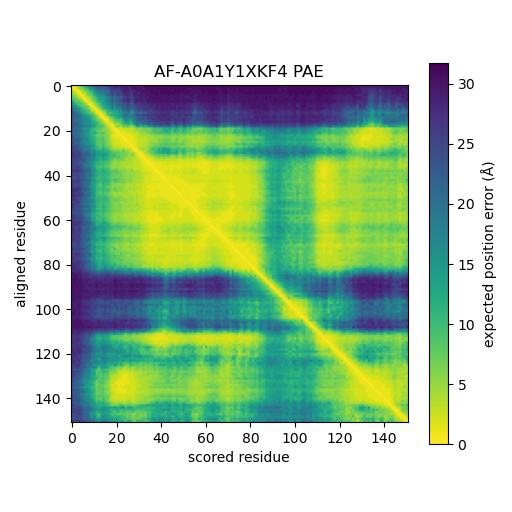4 116 LEU A C 1
ATOM 903 O O . LEU A 1 116 ? -5.330 3.190 11.339 1.00 80.94 116 LEU A O 1
ATOM 907 N N . ALA A 1 117 ? -5.663 1.062 10.706 1.00 76.19 117 ALA A N 1
ATOM 908 C CA . ALA A 1 117 ? -4.394 0.537 11.176 1.00 76.19 117 ALA A CA 1
ATOM 909 C C . ALA A 1 117 ? -3.295 0.483 10.099 1.00 76.19 117 ALA A C 1
ATOM 911 O O . ALA A 1 117 ? -2.165 0.104 10.403 1.00 76.19 117 ALA A O 1
ATOM 912 N N . SER A 1 118 ? -3.606 0.832 8.850 1.00 73.56 118 SER A N 1
ATOM 913 C CA . SER A 1 118 ? -2.636 0.850 7.756 1.00 73.56 118 SER A CA 1
ATOM 914 C C . SER A 1 118 ? -1.605 1.955 7.952 1.00 73.56 118 SER A C 1
ATOM 916 O O . SER A 1 118 ? -1.975 3.075 8.298 1.00 73.56 118 SER A O 1
ATOM 918 N N . ASP A 1 119 ? -0.334 1.636 7.704 1.00 70.94 119 ASP A N 1
ATOM 919 C CA . ASP A 1 119 ? 0.815 2.540 7.866 1.00 70.94 119 ASP A CA 1
ATOM 920 C C . ASP A 1 119 ? 0.929 3.187 9.263 1.00 70.94 119 ASP A C 1
ATOM 922 O O . ASP A 1 119 ? 1.556 4.230 9.441 1.00 70.94 119 ASP A O 1
ATOM 926 N N . LEU A 1 120 ? 0.365 2.553 10.301 1.00 70.12 120 LEU A N 1
ATOM 927 C CA . LEU A 1 120 ? 0.506 3.022 11.686 1.00 70.12 120 LEU A CA 1
ATOM 928 C C . LEU A 1 120 ? 1.966 3.088 12.130 1.00 70.12 120 LEU A C 1
ATOM 930 O O . LEU A 1 120 ? 2.325 3.921 12.961 1.00 70.12 120 LEU A O 1
ATOM 934 N N . SER A 1 121 ? 2.809 2.194 11.612 1.00 62.94 121 SER A N 1
ATOM 935 C CA . SER A 1 121 ? 4.244 2.221 11.885 1.00 62.94 121 SER A CA 1
ATOM 936 C C . SER A 1 121 ? 4.961 3.412 11.243 1.00 62.94 121 SER A C 1
ATOM 938 O O . SER A 1 121 ? 6.087 3.694 11.653 1.00 62.94 121 SER A O 1
ATOM 940 N N . GLN A 1 122 ? 4.346 4.093 10.263 1.00 69.12 122 GLN A N 1
ATOM 941 C CA . GLN A 1 122 ? 4.941 5.165 9.449 1.00 69.12 122 GLN A CA 1
ATOM 942 C C . GLN A 1 122 ? 6.253 4.741 8.761 1.00 69.12 122 GLN A C 1
ATOM 944 O O . GLN A 1 122 ? 7.104 5.558 8.407 1.00 69.12 122 GLN A O 1
ATOM 949 N N . GLN A 1 123 ? 6.456 3.430 8.612 1.00 63.38 123 GLN A N 1
ATOM 950 C CA . GLN A 1 123 ? 7.655 2.821 8.035 1.00 63.38 123 GLN A CA 1
ATOM 951 C C . GLN A 1 123 ? 7.360 2.120 6.706 1.00 63.38 123 GLN A C 1
ATOM 953 O O . GLN A 1 123 ? 8.264 1.506 6.130 1.00 63.38 123 GLN A O 1
ATOM 958 N N . ASN A 1 124 ? 6.113 2.187 6.226 1.00 63.62 124 ASN A N 1
ATOM 959 C CA . ASN A 1 124 ? 5.649 1.488 5.033 1.00 63.62 124 ASN A CA 1
ATOM 960 C C . ASN A 1 124 ? 4.791 2.373 4.121 1.00 63.62 124 ASN A C 1
ATOM 962 O O . ASN A 1 124 ? 3.693 1.961 3.729 1.00 63.62 124 ASN A O 1
ATOM 966 N N . PRO A 1 125 ? 5.297 3.550 3.715 1.00 68.06 125 PRO A N 1
ATOM 967 C CA . PRO A 1 125 ? 4.565 4.407 2.797 1.00 68.06 125 PRO A CA 1
ATOM 968 C C . PRO A 1 125 ? 4.263 3.654 1.494 1.00 68.06 125 PRO A C 1
ATOM 970 O O . PRO A 1 125 ? 5.127 2.990 0.912 1.00 68.06 125 PRO A O 1
ATOM 973 N N . PHE A 1 126 ? 3.018 3.751 1.031 1.00 70.19 126 PHE A N 1
ATOM 974 C CA . PHE A 1 126 ? 2.582 3.126 -0.214 1.00 70.19 126 PHE A CA 1
ATOM 975 C C . PHE A 1 126 ? 3.182 3.867 -1.416 1.00 70.19 126 PHE A C 1
ATOM 977 O O . PHE A 1 126 ? 2.864 5.030 -1.663 1.00 70.19 126 PHE A O 1
ATOM 984 N N . TYR A 1 127 ? 4.007 3.171 -2.201 1.00 75.75 127 TYR A N 1
ATOM 985 C CA . TYR A 1 127 ? 4.521 3.670 -3.475 1.00 75.75 127 TYR A CA 1
ATOM 986 C C . TYR A 1 127 ? 4.099 2.754 -4.618 1.00 75.75 127 TYR A C 1
ATOM 988 O O . TYR A 1 127 ? 4.465 1.579 -4.657 1.00 75.75 127 TYR A O 1
ATOM 996 N N . SER A 1 128 ? 3.359 3.322 -5.570 1.00 80.50 128 SER A N 1
ATOM 997 C CA . SER A 1 128 ? 3.072 2.678 -6.848 1.00 80.50 128 SER A CA 1
ATOM 998 C C . SER A 1 128 ? 4.166 3.036 -7.849 1.00 80.50 128 SER A C 1
ATOM 1000 O O . SER A 1 128 ? 4.445 4.211 -8.098 1.00 80.50 128 SER A O 1
ATOM 1002 N N . ILE A 1 129 ? 4.804 2.011 -8.400 1.00 83.56 129 ILE A N 1
ATOM 1003 C CA . ILE A 1 129 ? 5.853 2.112 -9.406 1.00 83.56 129 ILE A CA 1
ATOM 1004 C C . ILE A 1 129 ? 5.247 1.698 -10.741 1.00 83.56 129 ILE A C 1
ATOM 1006 O O . ILE A 1 129 ? 4.540 0.703 -10.833 1.00 83.56 129 ILE A O 1
ATOM 1010 N N . THR A 1 130 ? 5.526 2.457 -11.797 1.00 87.00 130 THR A N 1
ATOM 1011 C CA . THR A 1 130 ? 5.018 2.112 -13.126 1.00 87.00 130 THR A CA 1
ATOM 1012 C C . THR A 1 130 ? 5.883 1.037 -13.779 1.00 87.00 130 THR A C 1
ATOM 1014 O O . THR A 1 130 ? 7.103 1.022 -13.620 1.00 87.00 130 THR A O 1
ATOM 1017 N N . GLU A 1 131 ? 5.280 0.201 -14.620 1.00 87.69 131 GLU A N 1
ATOM 1018 C CA . GLU A 1 131 ? 5.974 -0.856 -15.371 1.00 87.69 131 GLU A CA 1
ATOM 1019 C C . GLU A 1 131 ? 7.173 -0.370 -16.219 1.00 87.69 131 GLU A C 1
ATOM 1021 O O . GLU A 1 131 ? 8.076 -1.147 -16.539 1.00 87.69 131 GLU A O 1
ATOM 1026 N N . ASN A 1 132 ? 7.194 0.915 -16.591 1.00 90.00 132 ASN A N 1
ATOM 1027 C CA . ASN A 1 132 ? 8.238 1.521 -17.417 1.00 90.00 132 ASN A CA 1
ATOM 1028 C C . ASN A 1 132 ? 9.294 2.295 -16.609 1.00 90.00 132 ASN A C 1
ATOM 1030 O O . ASN A 1 132 ? 10.227 2.820 -17.219 1.00 90.00 132 ASN A O 1
ATOM 1034 N N . THR A 1 133 ? 9.169 2.358 -15.279 1.00 89.50 133 THR A N 1
ATOM 1035 C CA . THR A 1 133 ? 10.168 2.962 -14.387 1.00 89.50 133 THR A CA 1
ATOM 1036 C C . THR A 1 133 ? 11.480 2.179 -14.470 1.00 89.50 133 THR A C 1
ATOM 1038 O O . THR A 1 133 ? 11.469 0.946 -14.499 1.00 89.50 133 THR A O 1
ATOM 1041 N N . SER A 1 134 ? 12.612 2.884 -14.539 1.00 90.81 134 SER A N 1
ATOM 1042 C CA . SER A 1 134 ? 13.929 2.252 -14.645 1.00 90.81 134 SER A CA 1
ATOM 1043 C C . SER A 1 134 ? 14.450 1.774 -13.286 1.00 90.81 134 SER A C 1
ATOM 1045 O O . SER A 1 134 ? 14.103 2.322 -12.237 1.00 90.81 134 SER A O 1
ATOM 1047 N N . LEU A 1 135 ? 15.310 0.756 -13.291 1.00 89.38 135 LEU A N 1
ATOM 1048 C CA . LEU A 1 135 ? 15.876 0.166 -12.079 1.00 89.38 135 LEU A CA 1
ATOM 1049 C C . LEU A 1 135 ? 16.657 1.188 -11.247 1.00 89.38 135 LEU A C 1
ATOM 1051 O O . LEU A 1 135 ? 16.599 1.134 -10.023 1.00 89.38 135 LEU A O 1
ATOM 1055 N N . ILE A 1 136 ? 17.327 2.154 -11.882 1.00 89.69 136 ILE A N 1
ATOM 1056 C CA . ILE A 1 136 ? 18.008 3.225 -11.145 1.00 89.69 136 ILE A CA 1
ATOM 1057 C C . ILE A 1 136 ? 17.016 4.121 -10.385 1.00 89.69 136 ILE A C 1
ATOM 1059 O O . ILE A 1 136 ? 17.252 4.424 -9.223 1.00 89.69 136 ILE A O 1
ATOM 1063 N N . GLN A 1 137 ? 15.862 4.449 -10.979 1.00 87.81 137 GLN A N 1
ATOM 1064 C CA . GLN A 1 137 ? 14.816 5.236 -10.312 1.00 87.81 137 GLN A CA 1
ATOM 1065 C C . GLN A 1 137 ? 14.164 4.460 -9.159 1.00 87.81 137 GLN A C 1
ATOM 1067 O O . GLN A 1 137 ? 13.835 5.035 -8.124 1.00 87.81 137 GLN A O 1
ATOM 1072 N N . ILE A 1 138 ? 13.990 3.144 -9.327 1.00 87.62 138 ILE A N 1
ATOM 1073 C CA . ILE A 1 138 ? 13.510 2.259 -8.257 1.00 87.62 138 ILE A CA 1
ATOM 1074 C C . ILE A 1 138 ? 14.527 2.223 -7.116 1.00 87.62 138 ILE A C 1
ATOM 1076 O O . ILE A 1 138 ? 14.142 2.302 -5.953 1.00 87.62 138 ILE A O 1
ATOM 1080 N N . LEU A 1 139 ? 15.819 2.123 -7.431 1.00 87.94 139 LEU A N 1
ATOM 1081 C CA . LEU A 1 139 ? 16.875 2.105 -6.426 1.00 87.94 139 LEU A CA 1
ATOM 1082 C C . LEU A 1 139 ? 16.967 3.437 -5.676 1.00 87.94 139 LEU A C 1
ATOM 1084 O O . LEU A 1 139 ? 17.139 3.414 -4.463 1.00 87.94 139 LEU A O 1
ATOM 1088 N N . ASP A 1 140 ? 16.791 4.571 -6.355 1.00 87.31 140 ASP A N 1
ATOM 1089 C CA . ASP A 1 140 ? 16.717 5.884 -5.706 1.00 87.31 140 ASP A CA 1
ATOM 1090 C C . ASP A 1 140 ? 15.568 5.928 -4.690 1.00 87.31 140 ASP A C 1
ATOM 1092 O O . ASP A 1 140 ? 15.771 6.361 -3.555 1.00 87.31 140 ASP A O 1
ATOM 1096 N N . LEU A 1 141 ? 14.391 5.398 -5.042 1.00 83.50 141 LEU A N 1
ATOM 1097 C CA . LEU A 1 141 ? 13.269 5.272 -4.109 1.00 83.50 141 LEU A CA 1
ATOM 1098 C C . LEU A 1 141 ? 13.618 4.356 -2.925 1.00 83.50 141 LEU A C 1
ATOM 1100 O O . LEU A 1 141 ? 13.423 4.746 -1.777 1.00 83.50 141 LEU A O 1
ATOM 1104 N N . LEU A 1 142 ? 14.174 3.170 -3.182 1.00 81.81 142 LEU A N 1
ATOM 1105 C CA . LEU A 1 142 ? 14.556 2.204 -2.140 1.00 81.81 142 LEU A CA 1
ATOM 1106 C C . LEU A 1 142 ? 15.747 2.659 -1.282 1.00 81.81 142 LEU A C 1
ATOM 1108 O O . LEU A 1 142 ? 15.958 2.128 -0.1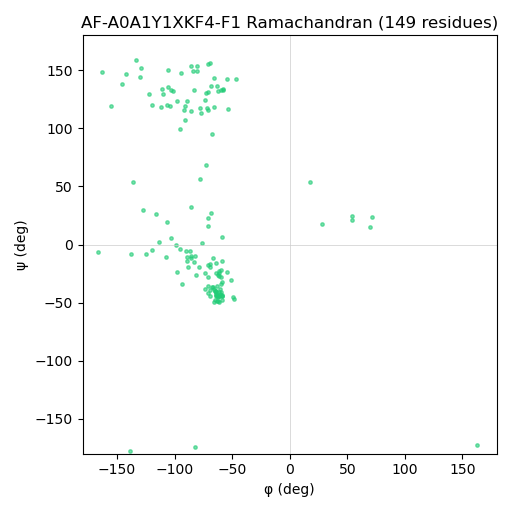95 1.00 81.81 142 LEU A O 1
ATOM 1112 N N . SER A 1 143 ? 16.543 3.615 -1.766 1.00 79.81 143 SER A N 1
ATOM 1113 C CA . SER A 1 143 ? 17.636 4.223 -1.002 1.00 79.81 143 SER A CA 1
ATOM 1114 C C . SER A 1 143 ? 17.126 5.128 0.123 1.00 79.81 143 SER A C 1
ATOM 1116 O O . SER A 1 143 ? 17.866 5.439 1.058 1.00 79.81 143 SER A O 1
ATOM 1118 N N . THR A 1 144 ? 15.854 5.529 0.051 1.00 76.12 144 THR A N 1
ATOM 1119 C CA . THR A 1 144 ? 15.144 6.199 1.143 1.00 76.12 144 THR A CA 1
ATOM 1120 C C . THR A 1 144 ? 14.616 5.168 2.157 1.00 76.12 144 THR A C 1
ATOM 1122 O O . THR A 1 144 ? 14.886 3.976 2.049 1.00 76.12 144 THR A O 1
ATOM 1125 N N . SER A 1 145 ? 13.836 5.577 3.160 1.00 66.38 145 SER A N 1
ATOM 1126 C CA . SER A 1 145 ? 13.219 4.662 4.142 1.00 66.38 145 SER A CA 1
ATOM 1127 C C . SER A 1 145 ? 12.075 3.799 3.574 1.00 66.38 145 SER A C 1
ATOM 1129 O O . SER A 1 145 ? 11.278 3.247 4.330 1.00 66.38 145 SER A O 1
ATOM 1131 N N . VAL A 1 146 ? 11.955 3.698 2.247 1.00 68.38 146 VAL A N 1
ATOM 1132 C CA . VAL A 1 146 ? 10.937 2.903 1.556 1.00 68.38 146 VAL A CA 1
ATOM 1133 C C . VAL A 1 146 ? 11.486 1.510 1.315 1.00 68.38 146 VAL A C 1
ATOM 1135 O O . VAL A 1 146 ? 12.325 1.284 0.451 1.00 68.38 146 VAL A O 1
ATOM 1138 N N . HIS A 1 147 ? 10.985 0.543 2.072 1.00 67.75 147 HIS A N 1
ATOM 1139 C CA . HIS A 1 147 ? 11.456 -0.836 1.966 1.00 67.75 147 HIS A CA 1
ATOM 1140 C C . HIS A 1 147 ? 10.680 -1.667 0.935 1.00 67.75 147 HIS A C 1
ATOM 1142 O O . HIS A 1 147 ? 11.105 -2.773 0.596 1.00 67.75 147 HIS A O 1
ATOM 1148 N N . ARG A 1 148 ? 9.518 -1.181 0.470 1.00 70.00 148 ARG A N 1
ATOM 1149 C CA . ARG A 1 148 ? 8.587 -1.917 -0.398 1.00 70.00 148 ARG A CA 1
ATOM 1150 C C . ARG A 1 148 ? 7.900 -0.968 -1.380 1.00 70.00 148 ARG A C 1
ATOM 1152 O O . ARG A 1 148 ? 7.464 0.107 -0.988 1.00 70.00 148 ARG A O 1
ATOM 1159 N N . GLY A 1 149 ? 7.773 -1.398 -2.632 1.00 63.28 149 GLY A N 1
ATOM 1160 C CA . GLY A 1 149 ? 6.970 -0.742 -3.662 1.00 63.28 149 GLY A CA 1
ATOM 1161 C C . GLY A 1 149 ? 6.050 -1.759 -4.332 1.00 63.28 149 GLY A C 1
ATOM 1162 O O . GLY A 1 149 ? 6.368 -2.951 -4.363 1.00 63.28 149 GLY A O 1
ATOM 1163 N N . ILE A 1 150 ? 4.908 -1.296 -4.830 1.00 65.69 150 ILE A N 1
ATOM 1164 C CA . ILE A 1 150 ? 3.982 -2.105 -5.626 1.00 65.69 150 ILE A CA 1
ATOM 1165 C C . ILE A 1 150 ? 4.182 -1.749 -7.092 1.00 65.69 150 ILE A C 1
ATOM 1167 O O . ILE A 1 150 ? 4.235 -0.570 -7.442 1.00 65.69 150 ILE A O 1
ATOM 1171 N N . PHE A 1 151 ? 4.306 -2.783 -7.915 1.00 57.25 151 PHE A N 1
ATOM 1172 C CA . PHE A 1 151 ? 4.577 -2.713 -9.345 1.00 57.25 151 PHE A CA 1
ATOM 1173 C C . PHE A 1 151 ? 3.373 -3.180 -10.157 1.00 57.25 151 PHE A C 1
ATOM 1175 O O . PHE A 1 151 ? 2.650 -4.070 -9.651 1.00 57.25 151 PHE A O 1
#

InterPro domains:
  IPR000644 CBS domain [PF00571] (32-82)
  IPR000644 CBS domain [PS51371] (28-89)
  IPR000644 CBS domain [SM00116] (33-82)
  IPR046342 CBS domain superfamily [G3DSA:3.10.580.10] (15-149)
  IPR046342 CBS domain superfamily [SSF54631] (23-144)
  IPR050511 AMP-activated protein kinase gamma/SDS23 families [PTHR13780] (24-146)

Sequence (151 aa):
MSQTDYSAHRAGLSEVQNDWGMIKAKDLIKVQEVIVIDGEVTLETAVQTLIETGVSSAPIYDRETGSFVGMFDYRDMLTYVLGVKERSSILDIETSQEITDLLKKTSNAERIPVKLASDLSQQNPFYSITENTSLIQILDLLSTSVHRGIF

Nearest PDB structures (foldseek):
  2qlv-assembly2_F  TM=7.312E-01  e=3.472E-06  Saccharomyces cerevisiae
  6b1u-assembly2_F  TM=7.102E-01  e=3.251E-06  Homo sapiens
  3tdh-assembly1_C  TM=7.135E-01  e=9.985E-06  Saccharomyces cerevisiae S288C
  2qrd-assembly1_G  TM=6.334E-01  e=4.869E-05  Schizosaccharomyces pombe
  3pc3-assembly1_A  TM=7.665E-01  e=6.828E-04  Drosophila melanogaster

Secondary structure (DSSP, 8-state):
-----GGGG-TTS-SS---GGG-BHHHH----PPP-EETTSBHHHHHHHHHHHT-SEEEEEETTTTEEEEEEEHHHHHHHHHHHHTTTS-TTS---HHHHHHHHHTTT-S--BHHHHTTTTSS----B--TT-BHHHHHHHHTTT----B-

Mean predicted aligned error: 12.12 Å

Foldseek 3Di:
DDDPDPPPPPVPPDPDPDPQQQDFQLNVDDDDDADEAEQQAFPVVVVVSCVVVVHQKHWYAYPVVRDTLAMDGVLLVVLLVCLLVPPDPDVVPCQDVLSVVLNVVCPVPDGDGCSSSHCSVVQAGEAEDDRNNGPNNVVVVCVPSHVDYHD

pLDDT: mean 75.0, std 16.55, range [37.12, 96.25]

Radius of gyration: 21.21 Å; Cα contacts (8 Å, |Δi|>4): 179; chains: 1; bounding box: 75×31×50 Å

Organism: NCBI:txid1314790

Solvent-accessible surface area (backbone atoms only — not comparable to full-atom values): 9237 Å² total; per-residue (Å²): 136,83,84,78,76,82,74,75,85,54,86,83,61,72,94,65,91,66,74,61,48,68,41,31,44,54,81,77,52,73,98,68,88,79,69,71,42,58,20,77,41,34,49,67,58,53,52,48,49,31,62,76,72,71,43,76,58,33,45,26,36,32,79,90,79,70,40,75,78,28,26,40,39,66,58,21,52,50,47,50,53,50,59,66,72,44,80,77,84,62,79,84,60,86,67,54,68,65,60,54,51,51,56,61,78,42,79,75,77,80,76,53,39,32,59,79,44,33,38,64,57,74,59,44,67,72,40,84,46,56,58,77,42,30,41,45,61,52,46,58,51,49,71,47,83,35,86,59,73,48,113